Protein AF-A0A7W9TNT9-F1 (afdb_monomer_lite)

Structure (mmCIF, N/CA/C/O backbone):
data_AF-A0A7W9TNT9-F1
#
_entry.id   AF-A0A7W9TNT9-F1
#
loop_
_atom_site.group_PDB
_atom_site.id
_atom_site.type_symbol
_atom_site.label_atom_id
_atom_site.label_alt_id
_atom_site.label_comp_id
_atom_site.label_asym_id
_atom_site.label_entity_id
_atom_site.label_seq_id
_atom_site.pdbx_PDB_ins_code
_atom_site.Cartn_x
_atom_site.Cartn_y
_atom_site.Cartn_z
_atom_site.occupancy
_atom_site.B_iso_or_equiv
_atom_site.auth_seq_id
_atom_site.auth_comp_id
_atom_site.auth_asym_id
_atom_site.auth_atom_id
_atom_site.pdbx_PDB_model_num
ATOM 1 N N . MET A 1 1 ? -4.512 -38.161 16.017 1.00 40.66 1 MET A N 1
ATOM 2 C CA . MET A 1 1 ? -4.415 -37.162 14.936 1.00 40.66 1 MET A CA 1
ATOM 3 C C . MET A 1 1 ? -4.862 -35.826 15.508 1.00 40.66 1 MET A C 1
ATOM 5 O O . MET A 1 1 ? -6.020 -35.725 15.890 1.00 40.66 1 MET A O 1
ATOM 9 N N . SER A 1 2 ? -3.950 -34.868 15.682 1.00 56.06 2 SER A N 1
ATOM 10 C CA . SER A 1 2 ? -4.265 -33.550 16.251 1.00 56.06 2 SER A CA 1
ATOM 11 C C . SER A 1 2 ? -4.991 -32.697 15.215 1.00 56.06 2 SER A C 1
ATOM 13 O O . SER A 1 2 ? -4.529 -32.598 14.079 1.00 56.06 2 SER A O 1
ATOM 15 N N . LEU A 1 3 ? -6.143 -32.144 15.601 1.00 55.28 3 LEU A N 1
ATOM 16 C CA . LEU A 1 3 ? -6.913 -31.227 14.766 1.00 55.28 3 LEU A CA 1
ATOM 17 C C . LEU A 1 3 ? -6.105 -29.941 14.517 1.00 55.28 3 LEU A C 1
ATOM 19 O O . LEU A 1 3 ? -5.399 -29.502 15.426 1.00 55.28 3 LEU A O 1
ATOM 23 N N . PRO A 1 4 ? -6.181 -29.372 13.301 1.00 56.59 4 PRO A N 1
ATOM 24 C CA . PRO A 1 4 ? -5.411 -28.198 12.921 1.00 56.59 4 PRO A CA 1
ATOM 25 C C . PRO A 1 4 ? -5.775 -27.015 13.814 1.00 56.59 4 PRO A C 1
ATOM 27 O O . PRO A 1 4 ? -6.954 -26.765 14.072 1.00 56.59 4 PRO A O 1
ATOM 30 N N . ASP A 1 5 ? -4.738 -26.322 14.278 1.00 55.34 5 ASP A N 1
ATOM 31 C CA . ASP A 1 5 ? -4.817 -25.029 14.945 1.00 55.34 5 ASP A CA 1
ATOM 32 C C . ASP A 1 5 ? -5.705 -24.104 14.097 1.00 55.34 5 ASP A C 1
ATOM 34 O O . ASP A 1 5 ? -5.398 -23.792 12.944 1.00 55.34 5 ASP A O 1
ATOM 38 N N . GLY A 1 6 ? -6.904 -23.827 14.614 1.00 52.44 6 GLY A N 1
ATOM 39 C CA . GLY A 1 6 ? -7.911 -23.022 13.933 1.00 52.44 6 GLY A CA 1
ATOM 40 C C . GLY A 1 6 ? -7.463 -21.562 13.813 1.00 52.44 6 GLY A C 1
ATOM 41 O O . GLY A 1 6 ? -6.477 -21.179 14.431 1.00 52.44 6 GLY A O 1
ATOM 42 N N . PRO A 1 7 ? -8.202 -20.718 13.069 1.00 54.44 7 PRO A N 1
ATOM 43 C CA . PRO A 1 7 ? -7.856 -19.325 12.754 1.00 54.44 7 PRO A CA 1
ATOM 44 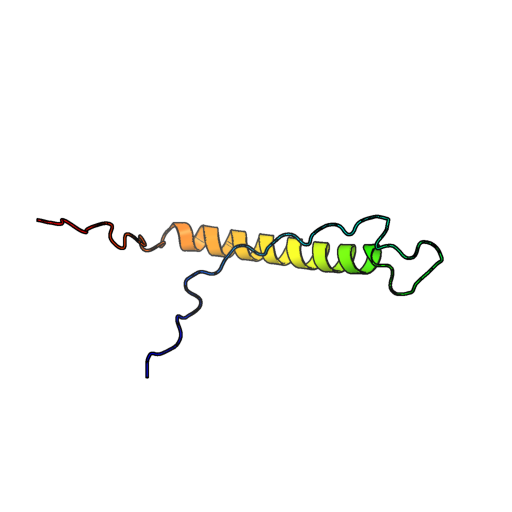C C . PRO A 1 7 ? -7.985 -18.391 13.978 1.00 54.44 7 PRO A C 1
ATOM 46 O O . PRO A 1 7 ? -8.660 -17.365 13.943 1.00 54.44 7 PRO A O 1
ATOM 49 N N . ALA A 1 8 ? -7.390 -18.768 15.108 1.00 54.38 8 ALA A N 1
ATOM 50 C CA . ALA A 1 8 ? -7.381 -18.007 16.344 1.00 54.38 8 ALA A CA 1
ATOM 51 C C . ALA A 1 8 ? -6.425 -16.814 16.270 1.00 54.38 8 ALA A C 1
ATOM 53 O O . ALA A 1 8 ? -6.609 -15.868 17.039 1.00 54.38 8 ALA A O 1
ATOM 54 N N . ASP A 1 9 ? -5.469 -16.843 15.345 1.00 61.75 9 ASP A N 1
ATOM 55 C CA . ASP A 1 9 ? -4.443 -15.816 15.229 1.00 61.75 9 ASP A CA 1
ATOM 56 C C . ASP A 1 9 ? -4.859 -14.621 14.368 1.00 61.75 9 ASP A C 1
ATOM 58 O O . ASP A 1 9 ? -4.164 -13.626 14.443 1.00 61.75 9 ASP A O 1
ATOM 62 N N . ASP A 1 10 ? -5.965 -14.701 13.596 1.00 67.44 10 ASP A N 1
ATOM 63 C CA . ASP A 1 10 ? -6.419 -13.710 12.587 1.00 67.44 10 ASP A CA 1
ATOM 64 C C . ASP A 1 10 ? -5.413 -12.561 12.367 1.00 67.44 10 ASP A C 1
ATOM 66 O O . ASP A 1 10 ? -5.634 -11.446 12.857 1.00 67.44 10 ASP A O 1
ATOM 70 N N . PRO A 1 11 ? -4.239 -12.858 11.774 1.00 79.19 11 PRO A N 1
ATOM 71 C CA . PRO A 1 11 ? -3.112 -11.946 11.838 1.00 79.19 11 PRO A CA 1
ATOM 72 C C . PRO A 1 11 ? -3.369 -10.759 10.925 1.00 79.19 11 PRO A C 1
ATOM 74 O O . PRO A 1 11 ? -4.158 -10.831 9.976 1.00 79.19 11 PRO A O 1
ATOM 77 N N . ARG A 1 12 ? -2.712 -9.634 11.221 1.00 82.94 12 ARG A N 1
ATOM 78 C CA . ARG A 1 12 ? -2.833 -8.453 10.368 1.00 82.94 12 ARG A CA 1
ATOM 79 C C . ARG A 1 12 ? -2.368 -8.814 8.957 1.00 82.94 12 ARG A C 1
ATOM 81 O O . ARG A 1 12 ? -1.277 -9.368 8.837 1.00 82.94 12 ARG A O 1
ATOM 88 N N . PRO A 1 13 ? -3.128 -8.459 7.90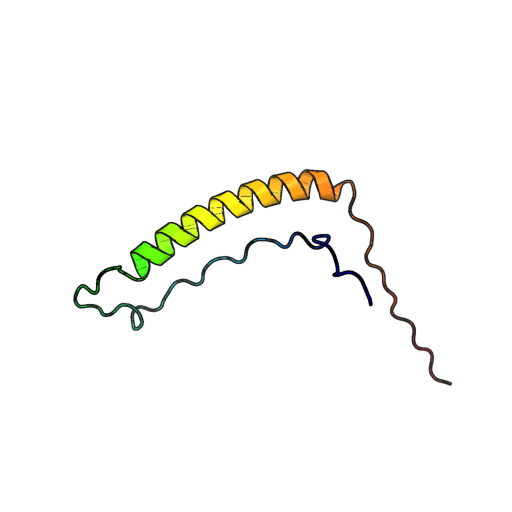5 1.00 88.00 13 PRO A N 1
ATOM 89 C CA . PRO A 1 13 ? -2.648 -8.599 6.540 1.00 88.00 13 PRO A CA 1
ATOM 90 C C . PRO A 1 13 ? -1.287 -7.909 6.385 1.00 88.00 13 PRO A C 1
ATOM 92 O O . PRO A 1 13 ? -1.131 -6.741 6.769 1.00 88.00 13 PRO A O 1
ATOM 95 N N . GLU A 1 14 ? -0.307 -8.627 5.846 1.00 87.31 14 GLU A N 1
ATOM 96 C CA . GLU A 1 14 ? 1.021 -8.075 5.578 1.00 87.31 14 GLU A CA 1
ATOM 97 C C . GLU A 1 14 ? 0.948 -7.083 4.419 1.00 87.31 14 GLU A C 1
ATOM 99 O O . GLU A 1 14 ? 0.247 -7.319 3.433 1.00 87.31 14 GLU A O 1
ATOM 104 N N . GLU A 1 15 ? 1.624 -5.940 4.573 1.00 88.25 15 GLU A N 1
ATOM 105 C CA . GLU A 1 15 ? 1.677 -4.939 3.509 1.00 88.25 15 GLU A CA 1
ATOM 106 C C . GLU A 1 15 ? 2.449 -5.529 2.325 1.00 88.25 15 GLU A C 1
ATOM 108 O O . GLU A 1 15 ? 3.542 -6.067 2.534 1.00 88.25 15 GLU A O 1
ATOM 113 N N . PRO A 1 16 ? 1.906 -5.460 1.096 1.00 90.12 16 PRO A N 1
ATOM 114 C CA . PRO A 1 16 ? 2.661 -5.878 -0.071 1.00 90.12 16 PRO A CA 1
ATOM 115 C C . PRO A 1 16 ? 3.944 -5.048 -0.161 1.00 90.12 16 PRO A C 1
ATOM 117 O O . PRO A 1 16 ? 3.939 -3.840 0.082 1.00 90.12 16 PRO A O 1
ATOM 120 N N . VAL A 1 17 ? 5.052 -5.702 -0.494 1.00 87.94 17 VAL A N 1
ATOM 121 C CA . VAL A 1 17 ? 6.345 -5.031 -0.649 1.00 87.94 17 VAL A CA 1
ATOM 122 C C . VAL A 1 17 ? 6.357 -4.306 -1.987 1.00 87.94 17 VAL A C 1
ATOM 124 O O . VAL A 1 17 ? 5.996 -4.884 -3.012 1.00 87.94 17 VAL A O 1
ATOM 127 N N . GLU A 1 18 ? 6.758 -3.036 -1.976 1.00 88.31 18 GLU A N 1
ATOM 128 C CA . GLU A 1 18 ? 6.910 -2.275 -3.212 1.00 88.31 18 GLU A CA 1
ATOM 129 C C . GLU A 1 18 ? 8.045 -2.882 -4.055 1.00 88.31 18 GLU A C 1
ATOM 131 O O . GLU A 1 18 ? 9.163 -3.009 -3.546 1.00 88.31 18 GLU A O 1
ATOM 136 N N . PRO A 1 19 ? 7.774 -3.272 -5.315 1.00 84.81 19 PRO A N 1
ATOM 137 C CA . PRO A 1 19 ? 8.780 -3.870 -6.184 1.00 84.81 19 PRO A CA 1
ATOM 1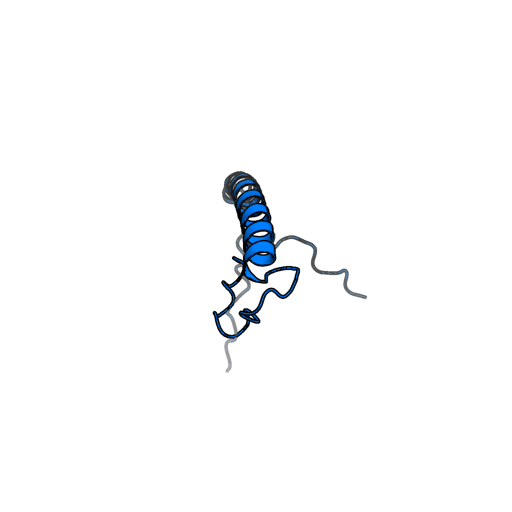38 C C . PRO A 1 19 ? 9.866 -2.852 -6.542 1.00 84.81 19 PRO A C 1
ATOM 140 O O . PRO A 1 19 ? 9.589 -1.661 -6.717 1.00 84.81 19 PRO A O 1
ATOM 143 N N . ASP A 1 20 ? 11.103 -3.319 -6.703 1.00 84.25 20 ASP A N 1
ATOM 144 C CA . ASP A 1 20 ? 12.209 -2.444 -7.096 1.00 84.25 20 ASP A CA 1
ATOM 145 C C . ASP A 1 20 ? 12.098 -2.031 -8.576 1.00 84.25 20 ASP A C 1
ATOM 147 O O . ASP A 1 20 ? 11.543 -2.740 -9.422 1.00 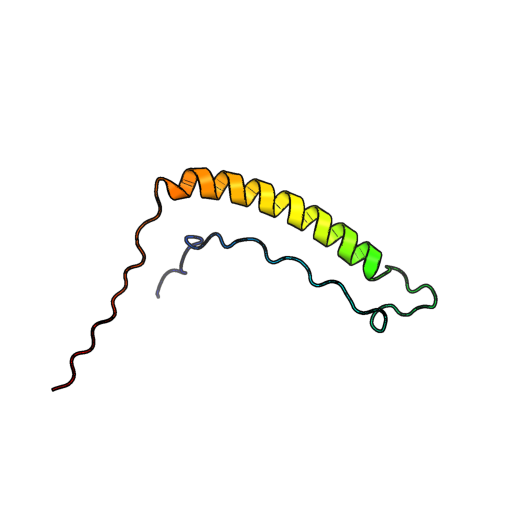84.25 20 ASP A O 1
ATOM 151 N N . LEU A 1 21 ? 12.690 -0.888 -8.937 1.00 79.50 21 LEU A N 1
ATOM 152 C CA . LEU A 1 21 ? 12.743 -0.443 -10.333 1.00 79.50 21 LEU A CA 1
ATOM 153 C C . LEU A 1 21 ? 13.467 -1.443 -11.248 1.00 79.50 21 LEU A C 1
ATOM 155 O O . LEU A 1 21 ? 13.178 -1.466 -12.439 1.00 79.50 21 LEU A O 1
ATOM 159 N N . ASN A 1 22 ? 14.363 -2.281 -10.718 1.00 79.56 22 ASN A N 1
ATOM 160 C CA . ASN A 1 22 ? 15.003 -3.357 -11.479 1.00 79.56 22 ASN A CA 1
ATOM 161 C C . ASN A 1 22 ? 14.070 -4.549 -11.758 1.00 79.56 22 ASN A C 1
ATOM 163 O O . ASN A 1 22 ? 14.297 -5.284 -12.718 1.00 79.56 22 ASN A O 1
ATOM 167 N N . GLU A 1 23 ? 13.022 -4.749 -10.953 1.00 79.19 23 GLU A N 1
ATOM 168 C CA . GLU A 1 23 ? 11.962 -5.733 -11.229 1.00 79.19 23 GLU A CA 1
ATOM 169 C C . GLU A 1 23 ? 10.986 -5.208 -12.285 1.00 79.19 23 GLU A C 1
ATOM 171 O O . GLU A 1 23 ? 10.370 -5.970 -13.037 1.00 79.19 23 GLU A O 1
ATOM 176 N N . CYS A 1 24 ? 10.892 -3.882 -12.405 1.00 80.19 24 CYS A N 1
ATOM 177 C CA . CYS A 1 24 ? 10.265 -3.258 -13.549 1.00 80.19 24 CYS A CA 1
ATOM 178 C C . CYS A 1 24 ? 11.145 -3.453 -14.789 1.00 80.19 24 CYS A C 1
ATOM 180 O O . CYS A 1 24 ? 12.153 -2.791 -15.002 1.00 80.19 24 CYS A O 1
ATOM 182 N N . CYS A 1 25 ? 10.680 -4.323 -15.679 1.00 77.62 25 CYS A N 1
ATOM 183 C CA . CYS A 1 25 ? 11.245 -4.586 -17.004 1.00 77.62 25 CYS A CA 1
ATOM 184 C C . CYS A 1 25 ? 11.517 -3.318 -17.861 1.00 77.62 25 CYS A C 1
ATOM 186 O O . CYS A 1 25 ? 12.225 -3.387 -18.868 1.00 77.62 25 CYS A O 1
ATOM 188 N N . GLY A 1 26 ? 10.976 -2.146 -17.489 1.00 70.88 26 GLY A N 1
ATOM 189 C CA . GLY A 1 26 ? 11.407 -0.826 -17.979 1.00 70.88 26 GLY A CA 1
ATOM 190 C C . GLY A 1 26 ? 11.087 -0.512 -19.446 1.00 70.88 26 GLY A C 1
ATOM 191 O O . GLY A 1 26 ? 11.248 0.622 -19.879 1.00 70.88 26 GLY A O 1
ATOM 192 N N . ASN A 1 27 ? 10.608 -1.501 -20.205 1.00 67.50 27 ASN A N 1
ATOM 193 C CA . ASN A 1 27 ? 10.358 -1.432 -21.649 1.00 67.50 27 ASN A CA 1
ATOM 194 C C . ASN A 1 27 ? 8.914 -1.813 -22.032 1.00 67.50 27 ASN A C 1
ATOM 196 O O . ASN A 1 27 ? 8.633 -2.081 -23.196 1.00 67.50 27 ASN A O 1
ATOM 200 N N . GLY A 1 28 ? 7.986 -1.836 -21.068 1.00 69.19 28 GLY A N 1
ATOM 201 C CA . GLY A 1 28 ? 6.562 -2.087 -21.334 1.00 69.19 28 GLY A CA 1
ATOM 202 C C . GLY A 1 28 ? 6.099 -3.537 -21.162 1.00 69.19 28 GLY A C 1
ATOM 203 O O . GLY A 1 28 ? 5.141 -3.950 -21.815 1.00 69.19 28 GLY A O 1
ATOM 204 N N . CYS A 1 29 ? 6.740 -4.320 -20.286 1.00 74.94 29 CYS A N 1
ATOM 205 C CA . CYS A 1 29 ? 6.182 -5.614 -19.888 1.00 74.94 29 CYS A CA 1
ATOM 206 C C . CYS A 1 29 ? 4.757 -5.431 -19.327 1.00 74.94 29 CYS A C 1
ATOM 208 O O . CYS A 1 29 ? 4.526 -4.577 -18.472 1.00 74.94 29 CYS A O 1
ATOM 210 N N . THR A 1 30 ? 3.810 -6.223 -19.837 1.00 76.62 30 THR A N 1
ATOM 211 C CA . THR A 1 30 ? 2.407 -6.234 -19.402 1.00 76.62 30 THR A CA 1
ATOM 212 C C . THR A 1 30 ? 2.091 -7.602 -18.790 1.00 76.62 30 THR A C 1
ATOM 214 O O . THR A 1 30 ? 2.263 -8.604 -19.491 1.00 76.62 30 THR A O 1
ATOM 217 N N . PRO A 1 31 ? 1.624 -7.669 -17.528 1.00 76.69 31 PRO A N 1
ATOM 218 C CA . PRO A 1 31 ? 1.278 -6.543 -16.651 1.00 76.69 31 PRO A CA 1
ATOM 219 C C . PRO A 1 31 ? 2.504 -5.833 -16.050 1.00 76.69 31 PRO A C 1
ATOM 221 O O . PRO A 1 31 ? 3.526 -6.457 -15.771 1.00 76.69 31 PRO A O 1
ATOM 224 N N . CYS A 1 32 ? 2.389 -4.517 -15.843 1.00 86.31 32 CYS A N 1
ATOM 225 C CA . CYS A 1 32 ? 3.387 -3.749 -15.105 1.00 86.31 32 CYS A CA 1
ATOM 226 C C . CYS A 1 32 ? 3.405 -4.228 -13.645 1.00 86.31 32 CYS A C 1
ATOM 228 O O . CYS A 1 32 ? 2.351 -4.382 -13.020 1.00 86.31 32 CYS A O 1
ATOM 230 N N . VAL A 1 33 ? 4.598 -4.450 -13.087 1.00 87.00 33 VAL A N 1
ATOM 231 C CA . VAL A 1 33 ? 4.748 -4.881 -11.687 1.00 87.00 33 VAL A CA 1
ATOM 232 C C . VAL A 1 33 ? 4.155 -3.847 -10.723 1.00 87.00 33 VAL A C 1
ATOM 234 O O . VAL A 1 33 ? 3.510 -4.214 -9.747 1.00 87.00 33 VAL A O 1
ATOM 237 N N . PHE A 1 34 ? 4.255 -2.556 -11.061 1.00 88.38 34 PHE A N 1
ATOM 238 C CA . PHE A 1 34 ? 3.651 -1.473 -10.286 1.00 88.38 34 PHE A CA 1
ATOM 239 C C . PHE A 1 34 ? 2.122 -1.443 -10.368 1.00 88.38 34 PHE A C 1
ATOM 241 O O . PHE A 1 34 ? 1.486 -1.106 -9.375 1.00 88.38 34 PHE A O 1
ATOM 248 N N . ASP A 1 35 ? 1.521 -1.811 -11.506 1.00 88.62 35 ASP A N 1
ATOM 249 C CA . ASP A 1 35 ? 0.058 -1.946 -11.612 1.00 88.62 35 ASP A CA 1
ATOM 250 C C . ASP A 1 35 ? -0.441 -3.096 -10.736 1.00 88.62 35 ASP A C 1
ATOM 252 O O . ASP A 1 35 ? -1.382 -2.931 -9.966 1.00 88.62 35 ASP A O 1
ATOM 256 N N . THR A 1 36 ? 0.237 -4.245 -10.804 1.00 89.19 36 THR A N 1
ATOM 257 C CA . THR A 1 36 ? -0.103 -5.417 -9.982 1.00 89.19 36 THR A CA 1
ATOM 258 C C . THR A 1 36 ? 0.022 -5.082 -8.497 1.00 89.19 36 THR A C 1
ATOM 260 O O . THR A 1 36 ? -0.923 -5.277 -7.737 1.00 89.19 36 THR A O 1
ATOM 263 N N . TYR A 1 37 ? 1.140 -4.466 -8.107 1.00 91.50 37 TYR A N 1
ATOM 264 C CA . TYR A 1 37 ? 1.359 -3.986 -6.747 1.00 91.50 37 TYR A CA 1
ATOM 265 C C . TYR A 1 37 ? 0.294 -2.974 -6.306 1.00 91.50 37 TYR A C 1
ATOM 267 O O . TYR A 1 37 ? -0.197 -3.050 -5.183 1.00 91.50 37 TYR A O 1
ATOM 275 N N . ALA A 1 38 ? -0.107 -2.036 -7.168 1.00 91.38 38 ALA A N 1
ATOM 276 C CA . ALA A 1 38 ? -1.143 -1.064 -6.832 1.00 91.38 38 ALA A CA 1
ATOM 277 C C . ALA A 1 38 ? -2.497 -1.737 -6.553 1.00 91.38 38 ALA A C 1
ATOM 279 O O . ALA A 1 38 ? -3.190 -1.334 -5.615 1.00 91.38 38 ALA A O 1
ATOM 280 N N . GLU A 1 39 ? -2.865 -2.761 -7.323 1.00 93.00 39 GLU A N 1
ATOM 281 C CA . GLU A 1 39 ? -4.084 -3.546 -7.105 1.00 93.00 39 GLU A CA 1
ATOM 282 C C . GLU A 1 39 ? -4.009 -4.351 -5.800 1.00 93.00 39 GLU A C 1
ATOM 284 O O . GLU A 1 39 ? -4.921 -4.277 -4.970 1.00 93.00 39 GLU A O 1
ATOM 289 N N . GLU A 1 40 ? -2.892 -5.042 -5.554 1.00 93.19 40 GLU A N 1
ATOM 290 C CA . GLU A 1 40 ? -2.664 -5.773 -4.302 1.00 93.19 40 GLU A CA 1
ATOM 291 C C . GLU A 1 40 ? -2.685 -4.837 -3.092 1.00 93.19 40 GLU A C 1
ATOM 293 O O . GLU A 1 40 ? -3.334 -5.123 -2.086 1.00 93.19 40 GLU A O 1
ATOM 298 N N . ARG A 1 41 ? -2.070 -3.656 -3.203 1.00 94.31 41 ARG A N 1
ATOM 299 C CA . ARG A 1 41 ? -2.066 -2.636 -2.151 1.00 94.31 41 ARG A CA 1
ATOM 300 C C . ARG A 1 41 ? -3.464 -2.093 -1.870 1.00 94.31 41 ARG A C 1
ATOM 302 O O . ARG A 1 41 ? -3.768 -1.774 -0.720 1.00 94.31 41 ARG A O 1
ATOM 309 N N . ARG A 1 42 ? -4.335 -1.977 -2.878 1.00 94.75 42 ARG A N 1
ATOM 310 C CA . ARG A 1 42 ? -5.748 -1.593 -2.683 1.00 94.75 42 ARG A CA 1
ATOM 311 C C . ARG A 1 42 ? -6.521 -2.683 -1.947 1.00 94.75 42 ARG A C 1
ATOM 313 O O . ARG A 1 42 ? -7.240 -2.372 -0.998 1.00 94.75 42 ARG A O 1
ATOM 320 N N . ALA A 1 43 ? -6.351 -3.942 -2.350 1.00 94.00 43 ALA A N 1
ATOM 321 C CA . ALA A 1 43 ? -6.974 -5.080 -1.680 1.00 94.00 43 ALA A CA 1
ATOM 322 C C . ALA A 1 43 ? -6.503 -5.196 -0.221 1.00 94.00 43 ALA A C 1
ATOM 324 O O . ALA A 1 43 ? -7.325 -5.335 0.686 1.00 94.00 43 ALA A O 1
ATOM 325 N N . TRP A 1 44 ? -5.199 -5.031 0.015 1.00 94.12 44 TRP A N 1
ATOM 326 C CA . TRP A 1 44 ? -4.601 -5.007 1.345 1.00 94.12 44 TRP A CA 1
ATOM 327 C C . TRP A 1 44 ? -5.191 -3.898 2.219 1.00 94.12 44 TRP A C 1
ATOM 329 O O . TRP A 1 44 ? -5.629 -4.174 3.331 1.00 94.12 44 TRP A O 1
ATOM 339 N N . GLN A 1 45 ? -5.299 -2.663 1.716 1.00 94.06 45 GLN A N 1
ATOM 340 C CA . GLN A 1 45 ? -5.908 -1.562 2.473 1.00 94.06 45 GLN A CA 1
ATOM 341 C C . GLN A 1 45 ? -7.344 -1.877 2.907 1.00 94.06 45 GLN A C 1
ATOM 343 O O . GLN A 1 45 ? -7.751 -1.518 4.012 1.00 94.06 45 GLN A O 1
ATOM 348 N N . GLN A 1 46 ? -8.126 -2.536 2.049 1.00 94.75 46 GLN A N 1
ATOM 349 C CA . GLN A 1 46 ? -9.485 -2.941 2.396 1.00 94.75 46 GLN A CA 1
ATOM 350 C C . GLN A 1 46 ? -9.491 -4.065 3.439 1.00 94.75 46 GLN A C 1
ATOM 352 O O . GLN A 1 46 ? -10.265 -4.003 4.394 1.00 94.75 46 GLN A O 1
ATOM 357 N N . ALA A 1 47 ? -8.607 -5.053 3.288 1.00 91.69 47 ALA A N 1
ATOM 358 C CA . ALA A 1 47 ? -8.453 -6.151 4.234 1.00 91.69 47 ALA A CA 1
ATOM 359 C C . ALA A 1 47 ? -7.999 -5.664 5.618 1.00 91.69 47 ALA A C 1
ATOM 361 O O . ALA A 1 47 ? -8.516 -6.136 6.626 1.00 91.69 47 ALA A O 1
ATOM 362 N N . VAL A 1 48 ? -7.083 -4.689 5.680 1.00 91.75 48 VAL A N 1
ATOM 363 C CA . VAL A 1 48 ? -6.631 -4.078 6.938 1.00 91.75 48 VAL A CA 1
ATOM 364 C C . VAL A 1 48 ? -7.780 -3.369 7.637 1.00 91.75 48 VAL A C 1
ATOM 366 O O . VAL A 1 48 ? -7.975 -3.607 8.820 1.00 91.75 48 VAL A O 1
ATOM 369 N N . LYS A 1 49 ? -8.595 -2.580 6.928 1.00 92.25 49 LYS A N 1
ATOM 370 C CA . LYS A 1 49 ? -9.766 -1.918 7.535 1.00 92.25 49 LYS A CA 1
ATOM 371 C C . LYS A 1 49 ? -10.744 -2.920 8.147 1.00 92.25 49 LYS A C 1
ATOM 373 O O . LYS A 1 49 ? -11.246 -2.710 9.249 1.00 92.25 49 LYS A O 1
ATOM 378 N N . ASP A 1 50 ? -11.012 -4.010 7.432 1.00 91.81 50 ASP A N 1
ATOM 379 C CA . ASP A 1 50 ? -11.906 -5.068 7.904 1.00 91.81 50 ASP A CA 1
ATOM 380 C C . ASP A 1 50 ? -11.302 -5.811 9.107 1.00 91.81 50 ASP A C 1
ATOM 382 O O . ASP A 1 50 ? -11.964 -6.062 10.115 1.00 91.81 50 ASP A O 1
ATOM 386 N N . TRP A 1 51 ? -9.998 -6.089 9.047 1.00 89.44 51 TRP A N 1
ATOM 387 C CA . TRP A 1 51 ? -9.229 -6.637 10.157 1.00 89.44 51 TRP A CA 1
ATOM 388 C C . TRP A 1 51 ? -9.258 -5.720 11.385 1.00 89.44 51 TRP A C 1
ATOM 390 O O . TRP A 1 51 ? -9.579 -6.195 12.466 1.00 89.44 51 TRP A O 1
ATOM 400 N N . GLU A 1 52 ? -9.021 -4.415 11.250 1.00 89.19 52 GLU A N 1
ATOM 401 C CA . GLU A 1 52 ? -9.046 -3.452 12.360 1.00 89.19 52 GLU A CA 1
ATOM 402 C C . GLU A 1 52 ? -10.418 -3.402 13.046 1.00 89.19 52 GLU A C 1
ATOM 404 O O . GLU A 1 52 ? -10.497 -3.325 14.277 1.00 89.19 52 GLU A O 1
ATOM 409 N N . ALA A 1 53 ? -11.507 -3.507 12.278 1.00 90.00 53 ALA A N 1
ATOM 410 C CA . ALA A 1 53 ? -12.859 -3.591 12.822 1.00 90.00 53 ALA A CA 1
ATOM 411 C C . ALA A 1 53 ? -13.064 -4.880 13.638 1.00 90.00 53 ALA A C 1
ATOM 413 O O . ALA A 1 53 ? -13.578 -4.838 14.761 1.00 90.00 53 ALA A O 1
ATOM 414 N N . ARG A 1 54 ? -12.608 -6.025 13.111 1.00 85.94 54 ARG A N 1
ATOM 415 C CA . ARG A 1 54 ? -12.675 -7.325 13.799 1.00 85.94 54 ARG A CA 1
ATOM 416 C C . ARG A 1 54 ? -11.786 -7.356 15.042 1.00 85.94 54 ARG A C 1
ATOM 418 O O . ARG A 1 54 ? -12.235 -7.817 16.088 1.00 85.94 54 ARG A O 1
ATOM 425 N N . GLN A 1 55 ? -10.576 -6.807 14.974 1.00 85.31 55 GLN A N 1
ATOM 426 C CA . GLN A 1 55 ? -9.659 -6.699 16.110 1.00 85.31 55 GLN A CA 1
ATOM 427 C C . GLN A 1 55 ? -10.183 -5.765 17.187 1.00 85.31 55 GLN A C 1
ATOM 429 O O . GLN A 1 55 ? -10.066 -6.089 18.359 1.00 85.31 55 GLN A O 1
ATOM 434 N N . SER A 1 56 ? -10.814 -4.648 16.829 1.00 81.75 56 SER A N 1
ATOM 435 C CA . SER A 1 56 ? -11.430 -3.753 17.815 1.00 81.75 56 SER A CA 1
ATOM 436 C C . SER A 1 56 ? -12.544 -4.460 18.599 1.00 81.75 56 SER A C 1
ATOM 438 O O . SER A 1 56 ? -12.645 -4.297 19.814 1.00 81.75 56 SER A O 1
ATOM 440 N N . ALA A 1 57 ? -13.338 -5.310 17.936 1.00 79.88 57 ALA A N 1
ATOM 441 C CA . ALA A 1 57 ? -14.324 -6.163 18.604 1.00 79.88 57 ALA A CA 1
ATOM 442 C C . ALA A 1 57 ? -13.671 -7.273 19.455 1.00 79.88 57 ALA A C 1
ATOM 444 O O . ALA A 1 57 ? -14.169 -7.611 20.530 1.00 79.88 57 ALA A O 1
ATOM 445 N N . ARG A 1 58 ? -12.539 -7.820 18.997 1.00 73.19 58 ARG A N 1
ATOM 446 C CA . ARG A 1 58 ? -11.820 -8.933 19.636 1.00 73.19 58 ARG A CA 1
ATOM 447 C C . ARG A 1 58 ? -10.871 -8.506 20.753 1.00 73.19 58 ARG A C 1
ATOM 449 O O . ARG A 1 58 ? -10.619 -9.296 21.651 1.00 73.19 58 ARG A O 1
ATOM 456 N N . ALA A 1 59 ? -10.382 -7.269 20.764 1.00 66.25 59 ALA A N 1
ATOM 457 C CA . ALA A 1 59 ? -9.559 -6.705 21.833 1.00 66.25 59 ALA A CA 1
ATOM 458 C C . ALA A 1 59 ? -10.324 -6.652 23.167 1.00 66.25 59 ALA A C 1
ATOM 460 O O . ALA A 1 59 ? -9.719 -6.725 24.231 1.00 66.25 59 ALA A O 1
ATOM 461 N N . GLY A 1 60 ? -11.662 -6.624 23.119 1.00 60.28 60 GLY A N 1
ATOM 462 C CA . GLY A 1 60 ? -12.521 -6.836 24.289 1.00 60.28 60 GLY A CA 1
ATOM 463 C C . GLY A 1 60 ? -12.633 -8.300 24.748 1.00 60.28 60 GLY A C 1
ATOM 464 O O . GLY A 1 60 ? -13.281 -8.570 25.753 1.00 60.28 60 GLY A O 1
ATOM 465 N N . THR A 1 61 ? -12.042 -9.250 24.017 1.00 54.78 61 THR A N 1
ATOM 466 C CA . THR A 1 61 ? -12.158 -10.707 24.220 1.00 54.78 61 THR A CA 1
ATOM 467 C C . THR A 1 61 ? -10.855 -11.482 23.985 1.00 54.78 61 THR A C 1
ATOM 469 O O . THR A 1 61 ? -10.907 -12.704 23.879 1.00 54.78 61 THR A O 1
ATOM 472 N N . ALA A 1 62 ? -9.687 -10.832 23.910 1.00 53.06 62 ALA A N 1
ATOM 473 C CA . ALA A 1 62 ? -8.435 -11.541 23.648 1.00 53.06 62 ALA A CA 1
ATOM 474 C C . ALA A 1 62 ? -8.091 -12.481 24.825 1.00 53.06 62 ALA A C 1
ATOM 47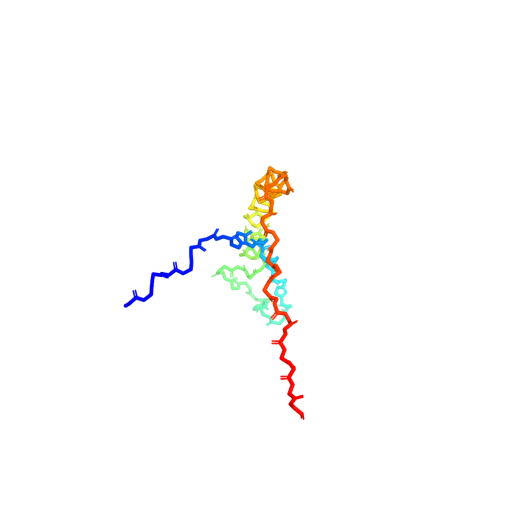6 O O . ALA A 1 62 ? -7.840 -11.997 25.934 1.00 53.06 62 ALA A O 1
ATOM 477 N N . PRO A 1 63 ? -8.069 -13.813 24.617 1.00 51.69 63 PRO A N 1
ATOM 478 C CA . PRO A 1 63 ? -7.534 -14.732 25.599 1.00 51.69 63 PRO A CA 1
ATOM 479 C C . PRO A 1 63 ? -6.014 -14.578 25.608 1.00 51.69 63 PRO A C 1
ATOM 481 O O . PRO A 1 63 ? -5.332 -14.733 24.600 1.00 51.69 63 PRO A O 1
ATOM 484 N N . GLU A 1 64 ? -5.513 -14.231 26.782 1.00 47.84 64 GLU A N 1
ATOM 485 C CA . GLU A 1 64 ? -4.113 -14.190 27.159 1.00 47.84 64 GLU A CA 1
ATOM 486 C C . GLU A 1 64 ? -3.402 -15.500 26.769 1.00 47.84 64 GLU A C 1
ATOM 488 O O . GLU A 1 64 ? -3.495 -16.503 27.477 1.00 47.84 64 GLU A O 1
ATOM 493 N N . THR A 1 65 ? -2.634 -15.501 25.676 1.00 48.81 65 THR A N 1
ATOM 494 C CA . THR A 1 65 ? -1.645 -16.553 25.402 1.00 48.81 65 THR A CA 1
ATOM 495 C C . THR A 1 65 ? -0.440 -16.354 26.323 1.00 48.81 65 THR A C 1
ATOM 497 O O . THR A 1 65 ? 0.675 -16.061 25.901 1.00 48.81 65 THR A O 1
ATOM 500 N N . ARG A 1 66 ? -0.657 -16.515 27.632 1.00 58.47 66 ARG A N 1
ATOM 501 C CA . ARG A 1 66 ? 0.406 -16.808 28.595 1.00 58.47 66 ARG A CA 1
ATOM 502 C C . ARG A 1 66 ? 0.576 -18.324 28.645 1.00 58.47 66 ARG A C 1
ATOM 504 O O . ARG A 1 66 ? 0.204 -18.980 29.610 1.00 58.47 66 ARG A O 1
ATOM 511 N N . THR A 1 67 ? 1.181 -18.884 27.606 1.00 50.84 67 THR A N 1
ATOM 512 C CA . THR A 1 67 ? 1.921 -20.146 27.725 1.00 50.84 67 THR A CA 1
ATOM 513 C C . THR A 1 67 ? 3.380 -19.726 27.828 1.00 50.84 67 THR A C 1
ATOM 515 O O . THR A 1 67 ? 4.042 -19.445 26.844 1.00 50.84 67 THR A O 1
ATOM 518 N N . GLY A 1 68 ? 3.874 -19.428 29.021 1.00 47.25 68 GLY A N 1
ATOM 519 C CA . GLY A 1 68 ? 4.150 -20.469 30.005 1.00 47.25 68 GLY A CA 1
ATOM 520 C C . GLY A 1 68 ? 5.657 -20.700 30.026 1.00 47.25 68 GLY A C 1
ATOM 521 O O . GLY A 1 68 ? 6.134 -21.803 29.790 1.00 47.25 68 GLY A O 1
ATOM 522 N N . SER A 1 69 ? 6.402 -19.617 30.256 1.00 60.44 69 SER A N 1
ATOM 523 C CA . SER A 1 69 ? 7.819 -19.666 30.592 1.00 60.44 69 SER A CA 1
ATOM 524 C C . SER A 1 69 ? 7.955 -20.298 31.977 1.00 60.44 69 SER A C 1
ATOM 526 O O . SER A 1 69 ? 7.813 -19.617 32.986 1.00 60.44 69 SER A O 1
ATOM 528 N N . LEU A 1 70 ? 8.162 -21.612 32.035 1.00 59.06 70 LEU A N 1
ATOM 529 C CA . LEU A 1 70 ? 8.666 -22.298 33.222 1.00 59.06 70 LEU A CA 1
ATOM 530 C C . LEU A 1 70 ? 9.481 -23.522 32.795 1.00 59.06 70 LEU A C 1
ATOM 532 O O . LEU A 1 70 ? 8.952 -24.555 32.399 1.00 59.06 70 LEU A O 1
ATOM 536 N N . SER A 1 71 ? 10.799 -23.412 32.922 1.00 49.78 71 SER A N 1
ATOM 537 C CA . SER A 1 71 ? 11.679 -24.564 33.103 1.00 49.78 71 SER A CA 1
ATOM 538 C C . SER A 1 71 ? 12.625 -24.263 34.264 1.00 49.78 71 SER A C 1
ATOM 540 O O . SER A 1 71 ? 13.635 -23.594 34.057 1.00 49.78 71 SER A O 1
ATOM 542 N N . PRO A 1 72 ? 12.323 -24.714 35.494 1.00 63.81 72 PRO A N 1
ATOM 543 C CA . PRO A 1 72 ? 13.341 -24.845 36.527 1.00 63.81 72 PRO A CA 1
ATOM 544 C C . PRO A 1 72 ? 14.193 -26.089 36.219 1.00 63.81 72 PRO A C 1
ATOM 546 O O . PRO A 1 72 ? 13.663 -27.197 36.130 1.00 63.81 72 PRO A O 1
ATOM 549 N N . LYS A 1 73 ? 15.509 -25.919 36.033 1.00 46.41 73 LYS A N 1
ATOM 550 C CA . LYS A 1 73 ? 16.475 -27.034 36.048 1.00 46.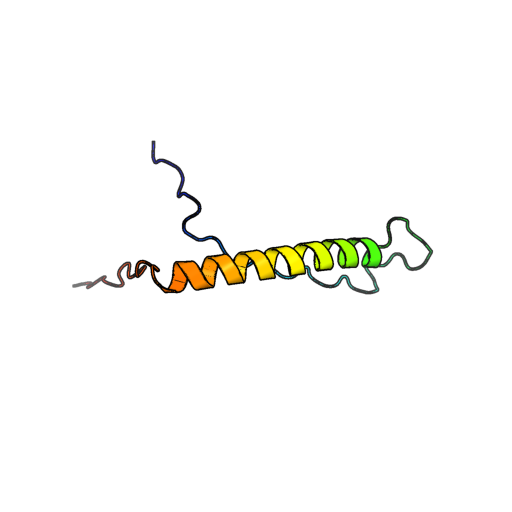41 73 LYS A CA 1
ATOM 551 C C . LYS A 1 73 ? 17.186 -27.097 37.413 1.00 46.41 73 LYS A C 1
ATOM 553 O O . LYS A 1 73 ? 17.374 -26.036 38.003 1.00 46.41 73 LYS A O 1
ATOM 558 N N . PRO A 1 74 ? 17.509 -28.316 37.892 1.00 67.44 74 PRO A N 1
ATOM 559 C CA . PRO A 1 74 ? 17.891 -28.616 39.278 1.00 67.44 74 PRO A CA 1
ATOM 560 C C . PRO A 1 74 ? 19.252 -28.058 39.695 1.00 67.44 74 PRO A C 1
ATOM 562 O O . PRO A 1 74 ? 20.116 -27.887 38.803 1.00 67.44 74 PRO A O 1
#

InterPro domains:
  IPR019180 Oxidoreductase-like, N-terminal [PF09791] (12-52)

Foldseek 3Di:
DDDDDPCLCVDQDDQDDDDDVVVQPVPDDPPGPNVVSVVVNVVSVVSNVVSVVVVVVCVVPDDDPPPDPDDDDD

pLDDT: mean 75.0, std 16.03, range [40.66, 94.75]

Radius of gyration: 20.23 Å; chains: 1; bounding box: 32×37×61 Å

Organism: Castellaniella defragrans (NCBI:txid75697)

Sequence (74 aa):
MSLPDGPADDPRPEEPVEPDLNECCGNGCTPCVFDTYAEERRAWQQAVKDWEARQSARAGTAPETRTGSLSPKP

Secondary structure (DSSP, 8-state):
-PPP--S-S-PPPPPPPPPPTTTS-SS--SS-HHHHHHHHHHHHHHHHHHHHHHHHHHTTS-------------